Protein AF-A0A9N9MQ86-F1 (afdb_monomer)

Structure (mmCIF, N/CA/C/O backbone):
data_AF-A0A9N9MQ86-F1
#
_entry.id   AF-A0A9N9MQ86-F1
#
loop_
_atom_site.group_PDB
_atom_site.id
_atom_site.type_symbol
_atom_site.label_atom_id
_atom_site.label_alt_id
_atom_site.label_comp_id
_atom_site.label_asym_id
_atom_site.label_entity_id
_atom_site.label_seq_id
_atom_site.pdbx_PDB_ins_code
_atom_site.Cartn_x
_atom_site.Cartn_y
_atom_site.Cartn_z
_atom_site.occupancy
_atom_site.B_iso_or_equiv
_atom_site.auth_seq_id
_atom_site.auth_comp_id
_atom_site.auth_asym_id
_atom_site.auth_atom_id
_atom_site.pdbx_PDB_model_num
ATOM 1 N N . MET A 1 1 ? 66.599 -27.530 22.525 1.00 49.53 1 MET A N 1
ATOM 2 C CA . MET A 1 1 ? 66.714 -26.598 21.376 1.00 49.53 1 MET A CA 1
ATOM 3 C C . MET A 1 1 ? 65.994 -27.065 20.095 1.00 49.53 1 MET A C 1
ATOM 5 O O . MET A 1 1 ? 66.133 -26.404 19.081 1.00 49.53 1 MET A O 1
ATOM 9 N N . HIS A 1 2 ? 65.178 -28.133 20.104 1.00 52.03 2 HIS A N 1
ATOM 10 C CA . HIS A 1 2 ? 64.498 -28.635 18.889 1.00 52.03 2 HIS A CA 1
ATOM 11 C C . HIS A 1 2 ? 63.120 -27.989 18.613 1.00 52.03 2 HIS A C 1
ATOM 13 O O . HIS A 1 2 ? 62.632 -28.023 17.489 1.00 52.03 2 HIS A O 1
ATOM 19 N N . TRP A 1 3 ? 62.501 -27.372 19.628 1.00 48.16 3 TRP A N 1
ATOM 20 C CA . TRP A 1 3 ? 61.142 -26.814 19.546 1.00 48.16 3 TRP A CA 1
ATOM 21 C C . TRP A 1 3 ? 61.058 -25.417 18.910 1.00 48.16 3 TRP A C 1
ATOM 23 O O . TRP A 1 3 ? 60.004 -25.037 18.410 1.00 48.16 3 TRP A O 1
ATOM 33 N N . GLN A 1 4 ? 62.157 -24.657 18.876 1.00 51.38 4 GLN A N 1
ATOM 34 C CA . GLN A 1 4 ? 62.153 -23.287 18.345 1.00 51.38 4 GLN A CA 1
ATOM 35 C C . GLN A 1 4 ? 62.148 -23.251 16.806 1.00 51.38 4 GLN A C 1
ATOM 37 O O . GLN A 1 4 ? 61.531 -22.374 16.204 1.00 51.38 4 GLN A O 1
ATOM 42 N N . TYR A 1 5 ? 62.780 -24.238 16.162 1.00 55.25 5 TYR A N 1
ATOM 43 C CA . TYR A 1 5 ? 62.886 -24.314 14.702 1.00 55.25 5 TYR A CA 1
ATOM 44 C C . TYR A 1 5 ? 61.576 -24.763 14.032 1.00 55.25 5 TYR A C 1
ATOM 46 O O . TYR A 1 5 ? 61.233 -24.246 12.972 1.00 55.25 5 TYR A O 1
ATOM 54 N N . SER A 1 6 ? 60.784 -25.637 14.667 1.00 56.78 6 SER A N 1
ATOM 55 C CA . SER A 1 6 ? 59.502 -26.100 14.103 1.00 56.78 6 SER A CA 1
ATOM 56 C C . SER A 1 6 ? 58.420 -25.014 14.047 1.00 56.78 6 SER A C 1
ATOM 58 O O . SER A 1 6 ? 57.625 -24.995 13.109 1.00 56.78 6 SER A O 1
ATOM 60 N N . CYS A 1 7 ? 58.384 -24.080 15.004 1.00 54.41 7 CYS A N 1
ATOM 61 C CA . CYS A 1 7 ? 57.435 -22.959 14.954 1.00 54.41 7 CYS A CA 1
ATOM 62 C C . CYS A 1 7 ? 57.804 -21.930 13.876 1.00 54.41 7 CYS A C 1
ATOM 64 O O . CYS A 1 7 ? 56.930 -21.471 13.142 1.00 54.41 7 CYS A O 1
ATOM 66 N N . LEU A 1 8 ? 59.093 -21.597 13.736 1.00 55.56 8 LEU A N 1
ATOM 67 C CA . LEU A 1 8 ? 59.549 -20.619 12.742 1.00 55.56 8 LEU A CA 1
ATO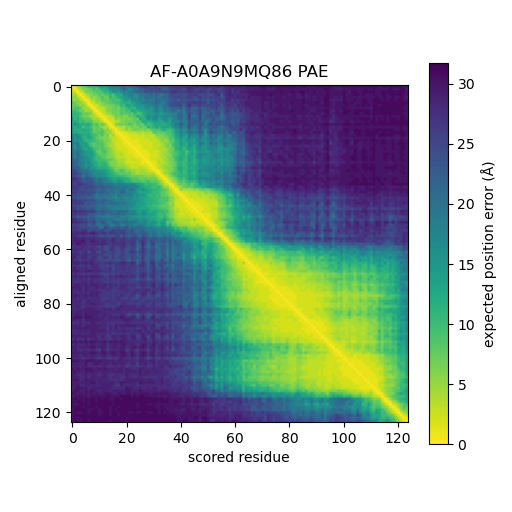M 68 C C . LEU A 1 8 ? 59.335 -21.111 11.301 1.00 55.56 8 LEU A C 1
ATOM 70 O O . LEU A 1 8 ? 58.883 -20.340 10.456 1.00 55.56 8 LEU A O 1
ATOM 74 N N . VAL A 1 9 ? 59.572 -22.399 11.028 1.00 60.03 9 VAL A N 1
ATOM 75 C CA . VAL A 1 9 ? 59.350 -22.990 9.694 1.00 60.03 9 VAL A CA 1
ATOM 76 C C . VAL A 1 9 ? 57.868 -22.959 9.303 1.00 60.03 9 VAL A C 1
ATOM 78 O O . VAL A 1 9 ? 57.550 -22.595 8.172 1.00 60.03 9 VAL A O 1
ATOM 81 N N . ASN A 1 10 ? 56.951 -23.250 10.232 1.00 57.91 10 ASN A N 1
ATOM 82 C CA . ASN A 1 10 ? 55.511 -23.236 9.953 1.00 57.91 10 ASN A CA 1
ATOM 83 C C . ASN A 1 10 ? 54.955 -21.823 9.696 1.00 57.91 10 ASN A C 1
ATOM 85 O O . ASN A 1 10 ? 54.131 -21.654 8.799 1.00 57.91 10 ASN A O 1
ATOM 89 N N . VAL A 1 11 ? 55.427 -20.793 10.411 1.00 60.16 11 VAL A N 1
ATOM 90 C CA . VAL A 1 11 ? 54.991 -19.396 10.189 1.00 60.16 11 VAL A CA 1
ATOM 91 C C . VAL A 1 11 ? 55.505 -18.850 8.852 1.00 60.16 11 VAL A C 1
ATOM 93 O O . VAL A 1 11 ? 54.758 -18.200 8.118 1.00 60.16 11 VAL A O 1
ATOM 96 N N . ILE A 1 12 ? 56.755 -19.157 8.489 1.00 60.25 12 ILE A N 1
ATOM 97 C CA . ILE A 1 12 ? 57.335 -18.763 7.195 1.00 60.25 12 ILE A CA 1
ATOM 98 C C . ILE A 1 12 ? 56.637 -19.505 6.045 1.00 60.25 12 ILE A C 1
ATOM 100 O O . ILE A 1 12 ? 56.316 -18.893 5.027 1.00 60.25 12 ILE A O 1
ATOM 104 N N . PHE A 1 13 ? 56.328 -20.795 6.220 1.00 57.56 13 PHE A N 1
ATOM 105 C CA . PHE A 1 13 ? 55.573 -21.587 5.246 1.00 57.56 13 PHE A CA 1
ATOM 106 C C . PHE A 1 13 ? 54.131 -21.078 5.082 1.00 57.56 13 PHE A C 1
ATOM 108 O O . PHE A 1 13 ? 53.651 -20.948 3.956 1.00 57.56 13 PHE A O 1
ATOM 115 N N . PHE A 1 14 ? 53.450 -20.711 6.172 1.00 57.19 14 PHE A N 1
ATOM 116 C CA . PHE A 1 14 ? 52.109 -20.120 6.131 1.00 57.19 14 PHE A CA 1
ATOM 117 C C . PHE A 1 14 ? 52.105 -18.748 5.432 1.00 57.19 14 PHE A C 1
ATOM 119 O O . PHE A 1 14 ? 51.281 -18.504 4.553 1.00 57.19 14 PHE A O 1
ATOM 126 N N . SER A 1 15 ? 53.089 -17.892 5.726 1.00 60.66 15 SER A N 1
ATOM 127 C CA . SER A 1 15 ? 53.276 -16.585 5.074 1.00 60.66 15 SER A CA 1
ATOM 128 C C . SER A 1 15 ? 53.602 -16.705 3.576 1.00 60.66 15 SER A C 1
ATOM 130 O O . SER A 1 15 ? 53.028 -16.000 2.741 1.00 60.66 15 SER A O 1
ATOM 132 N N . ALA A 1 16 ? 54.462 -17.656 3.196 1.00 64.31 16 ALA A N 1
ATOM 133 C CA . ALA A 1 16 ? 54.815 -17.906 1.800 1.00 64.31 16 ALA A CA 1
ATOM 134 C C . ALA A 1 16 ? 53.631 -18.454 0.984 1.00 64.31 16 ALA A C 1
ATOM 136 O O . ALA A 1 16 ? 53.433 -18.045 -0.162 1.00 64.31 16 ALA A O 1
ATOM 137 N N . ASN A 1 17 ? 52.820 -19.342 1.568 1.00 70.19 17 ASN A N 1
ATOM 138 C CA . ASN A 1 17 ? 51.611 -19.853 0.920 1.00 70.19 17 ASN A CA 1
ATOM 139 C C . ASN A 1 17 ? 50.514 -18.788 0.824 1.00 70.19 17 ASN A C 1
ATOM 141 O O . ASN A 1 17 ? 49.862 -18.693 -0.212 1.00 70.19 17 ASN A O 1
ATOM 145 N N . MET A 1 18 ? 50.369 -17.923 1.831 1.00 72.44 18 MET A N 1
ATOM 146 C CA . MET A 1 18 ? 49.433 -16.796 1.785 1.00 72.44 18 MET A CA 1
ATOM 147 C C . MET A 1 18 ? 49.817 -15.782 0.701 1.00 72.44 18 MET A C 1
ATOM 149 O O . MET A 1 18 ? 48.960 -15.329 -0.052 1.00 72.44 18 MET A O 1
ATOM 153 N N . ARG A 1 19 ? 51.114 -15.489 0.536 1.00 77.06 19 ARG A N 1
ATOM 154 C CA . ARG A 1 19 ? 51.601 -14.640 -0.561 1.00 77.06 19 ARG A CA 1
ATOM 155 C C . ARG A 1 19 ? 51.303 -15.265 -1.928 1.00 77.06 19 ARG A C 1
ATOM 157 O O . ARG A 1 19 ? 50.808 -14.568 -2.807 1.00 77.06 19 ARG A O 1
ATOM 164 N N . LYS A 1 20 ? 51.540 -16.571 -2.105 1.00 78.56 20 LYS A N 1
ATOM 165 C CA . LYS A 1 20 ? 51.189 -17.288 -3.347 1.00 78.56 20 LYS A CA 1
ATOM 166 C C . LYS A 1 20 ? 49.681 -17.280 -3.611 1.00 78.56 20 LYS A C 1
ATOM 168 O O . LYS A 1 20 ? 49.286 -17.068 -4.751 1.00 78.56 20 LYS A O 1
ATOM 173 N N . LEU A 1 21 ? 48.855 -17.437 -2.576 1.00 79.88 21 LEU A N 1
ATOM 174 C CA . LEU A 1 21 ? 47.397 -17.361 -2.683 1.00 79.88 21 LEU A CA 1
ATOM 175 C C . LEU A 1 21 ? 46.945 -15.969 -3.149 1.00 79.88 21 LEU A C 1
ATOM 177 O O . LEU A 1 21 ? 46.149 -15.866 -4.075 1.00 79.88 21 LEU A O 1
ATOM 181 N N . ILE A 1 22 ? 47.505 -14.904 -2.570 1.00 82.19 22 ILE A N 1
ATOM 182 C CA . ILE A 1 22 ? 47.198 -13.520 -2.960 1.00 82.19 22 ILE A CA 1
ATOM 183 C C . ILE A 1 22 ? 47.610 -13.259 -4.415 1.00 82.19 22 ILE A C 1
ATOM 185 O O . ILE A 1 22 ? 46.832 -12.684 -5.171 1.00 82.19 22 ILE A O 1
ATOM 189 N N . PHE A 1 23 ? 48.787 -13.730 -4.842 1.00 81.25 23 PHE A N 1
ATOM 190 C CA . PHE A 1 23 ? 49.215 -13.605 -6.239 1.00 81.25 23 PHE A CA 1
ATOM 191 C C . PHE A 1 23 ? 48.335 -14.416 -7.206 1.00 81.25 23 PHE A C 1
ATOM 193 O O . PHE A 1 23 ? 48.035 -13.932 -8.298 1.00 81.25 23 PHE A O 1
ATOM 200 N N . LEU A 1 24 ? 47.876 -15.609 -6.815 1.00 82.81 24 LEU A N 1
ATOM 201 C CA . LEU A 1 24 ? 46.949 -16.419 -7.616 1.00 82.81 24 LEU A CA 1
ATOM 202 C C . LEU A 1 24 ? 45.567 -15.766 -7.735 1.00 82.81 24 LEU A C 1
ATO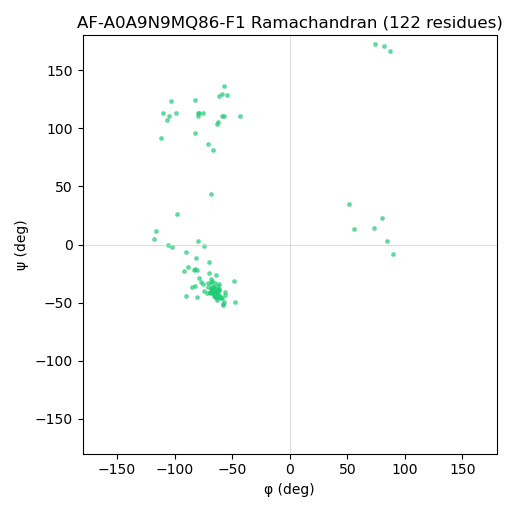M 204 O O . LEU A 1 24 ? 44.998 -15.737 -8.821 1.00 82.81 24 LEU A O 1
ATOM 208 N N . ILE A 1 25 ? 45.053 -15.184 -6.650 1.00 81.25 25 ILE A N 1
ATOM 209 C CA . ILE A 1 25 ? 43.789 -14.436 -6.663 1.00 81.25 25 ILE A CA 1
ATOM 210 C C . ILE A 1 25 ? 43.923 -13.184 -7.539 1.00 81.25 25 ILE A C 1
ATOM 212 O O . ILE A 1 25 ? 43.067 -12.910 -8.371 1.00 81.25 25 ILE A O 1
ATOM 216 N N . PHE A 1 26 ? 45.024 -12.444 -7.409 1.00 80.94 26 PHE A N 1
ATOM 217 C CA . PHE A 1 26 ? 45.247 -11.224 -8.184 1.00 80.94 26 PHE A CA 1
ATOM 218 C C . PHE A 1 26 ? 45.386 -11.507 -9.689 1.00 80.94 26 PHE A C 1
ATOM 220 O O . PHE A 1 26 ? 44.797 -10.810 -10.514 1.00 80.94 26 PHE A O 1
ATOM 227 N N . THR A 1 27 ? 46.107 -12.570 -10.055 1.00 76.69 27 THR A N 1
ATOM 228 C CA . THR A 1 27 ? 46.268 -12.994 -11.457 1.00 76.69 27 THR A CA 1
ATOM 229 C C . THR A 1 27 ? 44.989 -13.592 -12.049 1.00 76.69 27 THR A C 1
ATOM 231 O O . THR A 1 27 ? 44.709 -13.357 -13.227 1.00 76.69 27 THR A O 1
ATOM 234 N N . SER A 1 28 ? 44.160 -14.287 -11.259 1.00 76.19 28 SER A N 1
ATOM 235 C CA . SER A 1 28 ? 42.850 -14.756 -11.734 1.00 76.19 28 SER A CA 1
ATOM 236 C C . SER A 1 28 ? 41.886 -13.591 -11.977 1.00 76.19 28 SER A C 1
ATOM 238 O O . SER A 1 28 ? 41.227 -13.550 -13.011 1.00 76.19 28 SER A O 1
ATOM 240 N N . ILE A 1 29 ? 41.872 -12.577 -11.105 1.00 73.12 29 ILE A N 1
ATOM 241 C CA . ILE A 1 29 ? 41.051 -11.373 -11.292 1.00 73.12 29 ILE A CA 1
ATOM 242 C C . ILE A 1 29 ? 41.487 -10.619 -12.555 1.00 73.12 29 ILE A C 1
ATOM 244 O O . ILE A 1 29 ? 40.646 -10.263 -13.378 1.00 73.12 29 ILE A O 1
ATOM 248 N N . LEU A 1 30 ? 42.792 -10.417 -12.765 1.00 68.12 30 LEU A N 1
ATOM 249 C CA . LEU A 1 30 ? 43.317 -9.743 -13.962 1.00 68.12 30 LEU A CA 1
ATOM 250 C C . LEU A 1 30 ? 42.972 -10.474 -15.268 1.00 68.12 30 LEU A C 1
ATOM 252 O O . LEU A 1 30 ? 42.662 -9.823 -16.261 1.00 68.12 30 LEU A O 1
ATOM 256 N N . THR A 1 31 ? 42.992 -11.809 -15.271 1.00 68.06 31 THR A N 1
ATOM 257 C CA . THR A 1 31 ? 42.651 -12.614 -16.459 1.00 68.06 31 THR A CA 1
ATOM 258 C C . THR A 1 31 ? 41.144 -12.728 -16.700 1.00 68.06 31 THR A C 1
ATOM 260 O O . THR A 1 31 ? 40.718 -12.804 -17.847 1.00 68.06 31 THR A O 1
ATOM 263 N N . LEU A 1 32 ? 40.309 -12.663 -15.660 1.00 62.97 32 LEU A N 1
ATOM 264 C CA . LEU A 1 32 ? 38.850 -12.616 -15.816 1.00 62.97 32 LEU A CA 1
ATOM 265 C C . LEU A 1 32 ? 38.380 -11.309 -16.479 1.00 62.97 32 LEU A C 1
ATOM 267 O O . LEU A 1 32 ? 37.479 -11.347 -17.315 1.00 62.97 32 LEU A O 1
ATOM 271 N N . ASN A 1 33 ? 39.035 -10.183 -16.172 1.00 59.34 33 ASN A N 1
ATOM 272 C CA . ASN A 1 33 ? 38.733 -8.870 -16.761 1.00 59.34 33 ASN A CA 1
ATOM 273 C C . ASN A 1 33 ? 39.123 -8.738 -18.246 1.00 59.34 33 ASN A C 1
ATOM 275 O O . ASN A 1 33 ? 38.703 -7.786 -18.893 1.00 59.34 33 ASN A O 1
ATOM 279 N N . THR A 1 34 ? 39.943 -9.638 -18.804 1.00 60.16 34 THR A N 1
ATOM 280 C CA . THR A 1 34 ? 40.270 -9.616 -20.244 1.00 60.16 34 THR A CA 1
ATOM 281 C C . THR A 1 34 ? 39.321 -10.481 -21.076 1.00 60.16 34 THR A C 1
ATOM 283 O O . THR A 1 34 ? 39.167 -10.238 -22.274 1.00 60.16 34 THR A O 1
ATOM 286 N N . ILE A 1 35 ? 38.670 -11.476 -20.458 1.00 60.50 35 ILE A N 1
ATOM 287 C CA . ILE A 1 35 ? 37.719 -12.390 -21.114 1.00 60.50 35 ILE A CA 1
ATOM 288 C C . ILE A 1 35 ? 36.348 -11.726 -21.247 1.00 60.50 35 ILE A C 1
ATOM 290 O O . ILE A 1 35 ? 35.727 -11.770 -22.312 1.00 60.50 35 ILE A O 1
ATOM 294 N N . THR A 1 36 ? 35.878 -11.073 -20.184 1.00 58.06 36 THR A N 1
ATOM 295 C CA . THR A 1 36 ? 34.755 -10.151 -20.286 1.00 58.06 36 THR A CA 1
ATOM 296 C C . THR A 1 36 ? 35.333 -8.860 -20.845 1.00 58.06 36 THR A C 1
ATOM 298 O O . THR A 1 36 ? 36.150 -8.220 -20.204 1.00 58.06 36 THR A O 1
ATOM 301 N N . LYS A 1 37 ? 34.974 -8.456 -22.065 1.00 61.03 37 LYS A N 1
ATOM 302 C CA . LYS A 1 37 ? 35.357 -7.143 -22.624 1.00 61.03 37 LYS A CA 1
ATOM 303 C C . LYS A 1 37 ? 34.642 -5.994 -21.884 1.00 61.03 37 LYS A C 1
ATOM 305 O O . LYS A 1 37 ? 34.064 -5.113 -22.511 1.00 61.03 37 LYS A O 1
ATOM 310 N N . ALA A 1 38 ? 34.584 -6.068 -20.559 1.00 60.31 38 ALA A N 1
ATOM 311 C CA . ALA A 1 38 ? 34.009 -5.078 -19.685 1.00 60.31 38 ALA A CA 1
ATOM 312 C C . ALA A 1 38 ? 35.044 -3.967 -19.539 1.00 60.31 38 ALA A C 1
ATOM 314 O O . ALA A 1 38 ? 36.131 -4.166 -18.999 1.00 60.31 38 ALA A O 1
ATOM 315 N N . ASP A 1 39 ? 34.713 -2.798 -20.075 1.00 73.50 39 ASP A N 1
ATOM 316 C CA . ASP A 1 39 ? 35.468 -1.578 -19.824 1.00 73.50 39 ASP A CA 1
ATOM 317 C C . ASP A 1 39 ? 35.553 -1.371 -18.29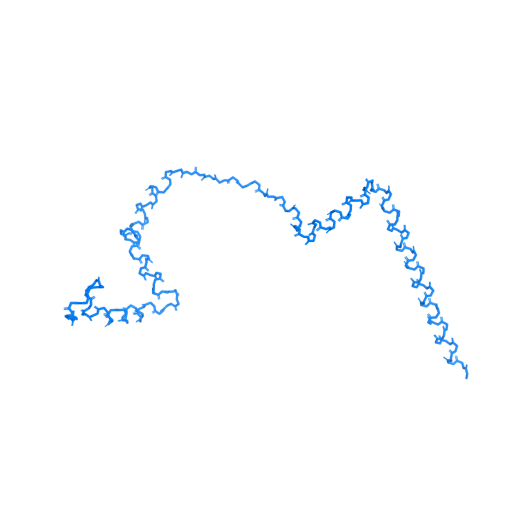6 1.00 73.50 39 ASP A C 1
ATOM 319 O O . ASP A 1 39 ? 34.510 -1.415 -17.632 1.00 73.50 39 ASP A O 1
ATOM 323 N N . PRO A 1 40 ? 36.741 -1.161 -17.700 1.00 70.19 40 PRO A N 1
ATOM 324 C CA . PRO A 1 40 ? 36.887 -0.927 -16.263 1.00 70.19 40 PRO A CA 1
ATOM 325 C C . PRO A 1 40 ? 35.922 0.132 -15.709 1.00 70.19 40 PRO A C 1
ATOM 327 O O . PRO A 1 40 ? 35.463 0.023 -14.571 1.00 70.19 40 PRO A O 1
ATOM 330 N N . LEU A 1 41 ? 35.558 1.125 -16.530 1.00 74.75 41 LEU A N 1
ATOM 331 C CA . LEU A 1 41 ? 34.579 2.148 -16.173 1.00 74.75 41 LEU A CA 1
ATOM 332 C C . LEU A 1 41 ? 33.165 1.576 -15.975 1.00 74.75 41 LEU A C 1
ATOM 334 O O . LEU A 1 41 ? 32.447 2.012 -15.075 1.00 74.75 41 LEU A O 1
ATOM 338 N N . THR A 1 42 ? 32.772 0.585 -16.779 1.00 74.00 42 THR A N 1
ATOM 339 C CA . THR A 1 42 ? 31.474 -0.103 -16.659 1.00 74.00 42 THR A CA 1
ATOM 340 C C . THR A 1 42 ? 31.396 -0.924 -15.382 1.00 74.00 42 THR A C 1
ATOM 342 O O . THR A 1 42 ? 30.394 -0.852 -14.688 1.00 74.00 42 THR A O 1
ATOM 345 N N . LEU A 1 43 ? 32.485 -1.584 -14.980 1.00 77.81 43 LEU A N 1
ATOM 346 C CA . LEU A 1 43 ? 32.518 -2.372 -13.748 1.00 77.81 43 LEU A CA 1
ATOM 347 C C . LEU A 1 43 ? 32.407 -1.488 -12.497 1.00 77.81 43 LEU A C 1
ATOM 349 O O . LEU A 1 43 ? 31.659 -1.807 -11.575 1.00 77.81 43 LEU A O 1
ATOM 353 N N . VAL A 1 44 ? 33.100 -0.344 -12.472 1.00 78.12 44 VAL A N 1
ATOM 354 C CA . VAL A 1 44 ? 32.969 0.632 -11.374 1.00 78.12 44 VAL A CA 1
ATOM 355 C C . VAL A 1 44 ? 31.566 1.232 -11.348 1.00 78.12 44 VAL A C 1
ATOM 357 O O . VAL A 1 44 ? 30.962 1.321 -10.279 1.00 78.12 44 VAL A O 1
ATOM 360 N N . ARG A 1 45 ? 31.031 1.615 -12.512 1.00 77.94 45 ARG A N 1
ATOM 361 C CA . ARG A 1 45 ? 29.666 2.133 -12.626 1.00 77.94 45 ARG A CA 1
ATOM 362 C C . ARG A 1 45 ? 28.648 1.118 -12.118 1.00 77.94 45 ARG A C 1
ATOM 364 O O . ARG A 1 45 ? 27.792 1.499 -11.331 1.00 77.94 45 ARG A O 1
ATOM 371 N N . ASP A 1 46 ? 28.772 -0.142 -12.515 1.00 75.12 46 ASP A N 1
ATOM 372 C CA . ASP A 1 46 ? 27.867 -1.215 -12.120 1.00 75.12 46 ASP A CA 1
ATOM 373 C C . ASP A 1 46 ? 27.953 -1.472 -10.615 1.00 75.12 46 ASP A C 1
ATOM 375 O O . ASP A 1 46 ? 26.927 -1.515 -9.946 1.00 75.12 46 ASP A O 1
ATOM 379 N N . LEU A 1 47 ? 29.158 -1.541 -10.037 1.00 79.81 47 LEU A N 1
ATOM 380 C CA . LEU A 1 47 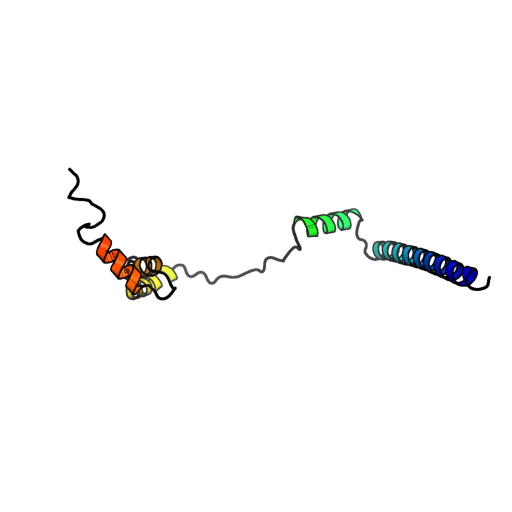? 29.330 -1.683 -8.587 1.00 79.81 47 LEU A CA 1
ATOM 381 C C . LEU A 1 47 ? 28.707 -0.513 -7.820 1.00 79.81 47 LEU A C 1
ATOM 383 O O . LEU A 1 47 ? 27.985 -0.730 -6.848 1.00 79.81 47 LEU A O 1
ATOM 387 N N . VAL A 1 48 ? 28.946 0.725 -8.251 1.00 81.00 48 VAL A N 1
ATOM 388 C CA . VAL A 1 48 ? 28.359 1.913 -7.617 1.00 81.00 48 VAL A CA 1
ATOM 389 C C . VAL A 1 48 ? 26.838 1.913 -7.780 1.00 81.00 48 VAL A C 1
ATOM 391 O O . VAL A 1 48 ? 26.119 2.149 -6.814 1.00 81.00 48 VAL A O 1
ATOM 394 N N . GLN A 1 49 ? 26.332 1.584 -8.967 1.00 75.94 49 GLN A N 1
ATOM 395 C CA . GLN A 1 49 ? 24.904 1.546 -9.265 1.00 75.94 49 GLN A CA 1
ATOM 396 C C . GLN A 1 49 ? 24.185 0.446 -8.476 1.00 75.94 49 GLN A C 1
ATOM 398 O O . GLN A 1 49 ? 23.133 0.715 -7.908 1.00 75.94 49 GLN A O 1
ATOM 403 N N . PHE A 1 50 ? 24.764 -0.749 -8.348 1.00 72.06 50 PHE A N 1
ATOM 404 C CA . PHE A 1 50 ? 24.191 -1.827 -7.541 1.00 72.06 50 PHE A CA 1
ATOM 405 C C . PHE A 1 50 ? 24.142 -1.489 -6.049 1.00 72.06 50 PHE A C 1
ATOM 407 O O . PHE A 1 50 ? 23.209 -1.909 -5.367 1.00 72.06 50 PHE A O 1
ATOM 414 N N . ASN A 1 51 ? 25.117 -0.726 -5.543 1.00 76.50 51 ASN A N 1
ATOM 415 C CA . ASN A 1 51 ? 25.158 -0.327 -4.135 1.00 76.50 51 ASN A CA 1
ATOM 416 C C . ASN A 1 51 ? 24.277 0.897 -3.831 1.00 76.50 51 ASN A C 1
ATOM 418 O O . ASN A 1 51 ? 23.679 0.953 -2.762 1.00 76.50 51 ASN A O 1
ATOM 422 N N . ILE A 1 52 ? 24.180 1.868 -4.746 1.00 76.88 52 ILE A N 1
ATOM 423 C CA . ILE A 1 52 ? 23.419 3.113 -4.531 1.00 76.88 52 ILE A CA 1
ATOM 424 C C . ILE A 1 52 ? 21.964 2.983 -4.993 1.00 76.88 52 ILE A C 1
ATOM 426 O O . ILE A 1 52 ? 21.056 3.430 -4.299 1.00 76.88 52 ILE A O 1
ATOM 430 N N . ALA A 1 53 ? 21.730 2.399 -6.168 1.00 69.19 53 ALA A N 1
ATOM 431 C CA . ALA A 1 53 ? 20.410 2.318 -6.797 1.00 69.19 53 ALA A CA 1
ATOM 432 C C . ALA A 1 53 ? 19.746 0.937 -6.640 1.00 69.19 53 ALA A C 1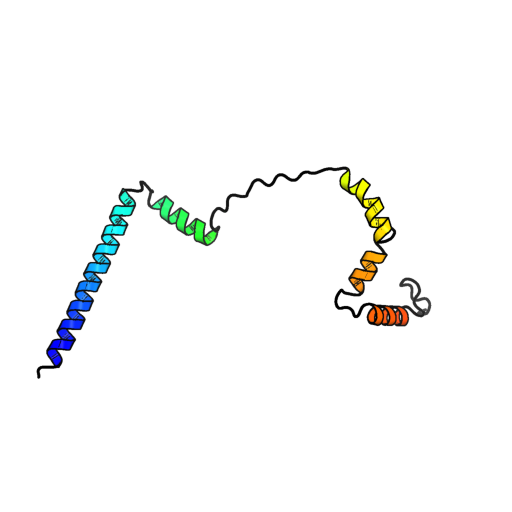
ATOM 434 O O . ALA A 1 53 ? 18.6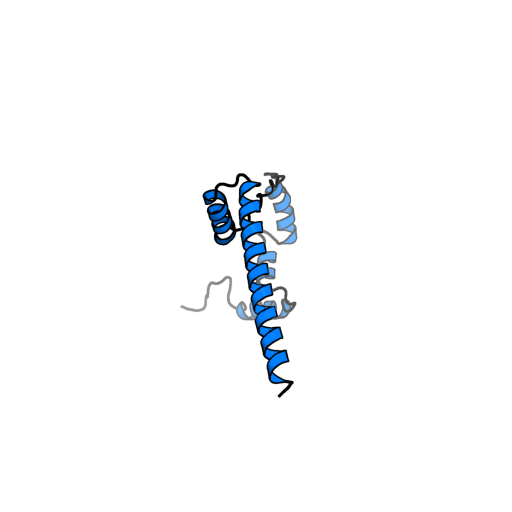12 0.750 -7.080 1.00 69.19 53 ALA A O 1
ATOM 435 N N . GLY A 1 54 ? 20.433 -0.019 -6.003 1.00 65.06 54 GLY A N 1
ATOM 436 C CA . GLY A 1 54 ? 19.990 -1.405 -5.897 1.00 65.06 54 GLY A CA 1
ATOM 437 C C . GLY A 1 54 ? 20.143 -2.176 -7.211 1.00 65.06 54 GLY A C 1
ATOM 438 O O . GLY A 1 54 ? 20.487 -1.630 -8.261 1.00 65.06 54 GLY A O 1
ATOM 439 N N . HIS A 1 55 ? 19.898 -3.487 -7.162 1.00 64.81 55 HIS A N 1
ATOM 440 C CA . HIS A 1 55 ? 19.798 -4.294 -8.379 1.00 64.81 55 HIS A CA 1
ATOM 441 C C . HIS A 1 55 ? 18.693 -3.705 -9.269 1.00 64.81 55 HIS A C 1
ATOM 443 O O . HIS A 1 55 ? 17.638 -3.375 -8.723 1.00 64.81 55 HIS A O 1
ATOM 449 N N . PRO A 1 56 ? 18.883 -3.563 -10.598 1.00 66.50 56 PRO A N 1
ATOM 450 C CA . PRO A 1 56 ? 17.821 -3.168 -11.504 1.00 66.50 56 PRO A CA 1
ATOM 451 C C . PRO A 1 56 ? 16.808 -4.314 -11.528 1.00 66.50 56 PRO A C 1
ATOM 453 O O . PRO A 1 56 ? 16.830 -5.194 -12.385 1.00 66.50 56 PRO A O 1
ATOM 456 N N . VAL A 1 57 ? 15.941 -4.340 -10.519 1.00 66.81 57 VAL A N 1
ATOM 457 C CA . VAL A 1 57 ? 14.762 -5.183 -10.477 1.00 66.81 57 VAL A CA 1
ATOM 458 C C . VAL A 1 57 ? 13.921 -4.686 -11.637 1.00 66.81 57 VAL A C 1
ATOM 460 O O . VAL A 1 57 ? 13.351 -3.598 -11.594 1.00 66.81 57 VAL A O 1
ATOM 463 N N . LEU A 1 58 ? 13.938 -5.464 -12.720 1.00 65.56 58 LEU A N 1
ATOM 464 C CA . LEU A 1 58 ? 13.021 -5.339 -13.841 1.00 65.56 58 LEU A CA 1
ATOM 465 C C . LEU A 1 58 ? 11.628 -5.122 -13.257 1.00 65.56 58 LEU A C 1
ATOM 467 O O . LEU A 1 58 ? 11.070 -6.019 -12.620 1.00 65.56 58 LEU A O 1
ATOM 471 N N . HIS A 1 59 ? 11.094 -3.914 -13.426 1.00 67.75 59 HIS A N 1
ATOM 472 C CA . HIS A 1 59 ? 9.711 -3.635 -13.092 1.00 67.75 59 HIS A CA 1
ATOM 473 C C . HIS A 1 59 ? 8.888 -4.623 -13.916 1.00 67.75 59 HIS A C 1
ATOM 475 O O . HIS A 1 59 ? 8.905 -4.572 -15.147 1.00 67.75 59 HIS A O 1
ATOM 481 N N . LYS A 1 60 ? 8.251 -5.596 -13.257 1.00 73.19 60 LYS A N 1
ATOM 482 C CA . LYS A 1 60 ? 7.374 -6.527 -13.960 1.00 73.19 60 LYS A CA 1
ATOM 483 C C . LYS A 1 60 ? 6.251 -5.698 -14.566 1.00 73.19 60 LYS A C 1
ATOM 485 O O . LYS A 1 60 ? 5.623 -4.913 -13.858 1.00 73.19 60 LYS A O 1
ATOM 490 N N . SER A 1 61 ? 6.008 -5.862 -15.861 1.00 79.06 61 SER A N 1
ATOM 491 C CA . SER A 1 61 ? 4.804 -5.335 -16.490 1.00 79.06 61 SER A CA 1
ATOM 492 C C . SER A 1 61 ? 3.608 -6.017 -15.829 1.00 79.06 61 SER A C 1
ATOM 494 O O . SER A 1 61 ? 3.379 -7.210 -16.031 1.00 79.06 61 SER A O 1
ATOM 496 N N . VAL A 1 62 ? 2.902 -5.284 -14.971 1.00 83.19 62 VAL A N 1
ATOM 497 C CA . VAL A 1 62 ? 1.657 -5.745 -14.358 1.00 83.19 62 VAL A CA 1
ATOM 498 C C . VAL A 1 62 ? 0.518 -5.129 -15.151 1.00 83.19 62 VAL A C 1
ATOM 500 O O . VAL A 1 62 ? 0.338 -3.912 -15.141 1.00 83.19 62 VAL A O 1
ATOM 503 N N . GLU A 1 63 ? -0.239 -5.971 -15.844 1.00 87.31 63 GLU A N 1
ATOM 504 C CA . GLU A 1 63 ? -1.500 -5.568 -16.453 1.00 87.31 63 GLU A CA 1
ATOM 505 C C . GLU A 1 63 ? -2.602 -5.622 -15.394 1.00 87.31 63 GLU A C 1
ATOM 507 O O . GLU A 1 63 ? -2.816 -6.649 -14.747 1.00 87.31 63 GLU A O 1
ATOM 512 N N . TRP A 1 64 ? -3.297 -4.502 -15.207 1.00 84.31 64 TRP A N 1
ATOM 513 C CA . TRP A 1 64 ? -4.465 -4.422 -14.340 1.00 84.31 64 TRP A CA 1
ATOM 514 C C . TRP A 1 64 ? -5.725 -4.408 -15.206 1.00 84.31 64 TRP A C 1
ATOM 516 O O . TRP A 1 64 ? -5.861 -3.509 -16.039 1.00 84.31 64 TRP A O 1
ATOM 526 N N . PRO A 1 65 ? -6.672 -5.343 -15.015 1.00 87.00 65 PRO A N 1
ATOM 527 C CA . PRO A 1 65 ? -7.975 -5.263 -15.662 1.00 87.00 65 PRO A CA 1
ATOM 528 C C . PRO A 1 65 ? -8.778 -4.123 -15.019 1.00 87.00 65 PRO A C 1
ATOM 530 O O . PRO A 1 65 ? -9.509 -4.320 -14.048 1.00 87.00 65 PRO A O 1
ATOM 533 N N . PHE A 1 66 ? -8.585 -2.904 -15.523 1.00 87.00 66 PHE A N 1
ATOM 534 C CA . PHE A 1 66 ? -9.312 -1.723 -15.074 1.00 87.00 66 PHE A CA 1
ATOM 535 C C . PHE A 1 66 ? -10.695 -1.688 -15.728 1.00 87.00 66 PHE A C 1
ATOM 537 O O . PHE A 1 66 ? -10.821 -1.470 -16.930 1.00 87.00 66 PHE A O 1
ATOM 544 N N . ASP A 1 67 ? -11.731 -1.902 -14.922 1.00 92.12 67 ASP A N 1
ATOM 545 C CA . ASP A 1 67 ? -13.124 -1.711 -15.319 1.00 92.12 67 ASP A CA 1
ATOM 546 C C . ASP A 1 67 ? -13.636 -0.411 -14.672 1.00 92.12 67 ASP A C 1
ATOM 548 O O . ASP A 1 67 ? -13.778 -0.372 -13.444 1.00 92.12 67 ASP A O 1
ATOM 552 N N . PRO A 1 68 ? -13.898 0.655 -15.453 1.00 88.75 68 PRO A N 1
ATOM 553 C CA . PRO A 1 68 ? -14.307 1.951 -14.910 1.00 88.75 68 PRO A CA 1
ATOM 554 C C . PRO A 1 68 ? -15.660 1.896 -14.185 1.00 88.75 68 PRO A C 1
ATOM 556 O O . PRO A 1 68 ? -15.897 2.668 -13.257 1.00 88.75 68 PRO A O 1
ATOM 559 N N . ASP A 1 69 ? -16.526 0.948 -14.544 1.00 92.00 69 ASP A N 1
ATOM 560 C CA . ASP A 1 69 ? -17.892 0.853 -14.026 1.00 92.00 69 ASP A CA 1
ATOM 561 C C . ASP A 1 69 ? -17.986 -0.016 -12.763 1.00 92.00 69 ASP A C 1
ATOM 563 O O . ASP A 1 69 ? -19.037 -0.095 -12.112 1.00 92.00 69 ASP A O 1
ATOM 567 N N . VAL A 1 70 ? -16.888 -0.674 -12.376 1.00 92.44 70 VAL A N 1
ATOM 568 C CA . VAL A 1 70 ? -16.860 -1.569 -11.214 1.00 92.44 70 VAL A CA 1
ATOM 569 C C . VAL A 1 70 ? -17.197 -0.839 -9.913 1.00 92.44 70 VAL A C 1
ATOM 571 O O . VAL A 1 70 ? -17.847 -1.418 -9.039 1.00 92.44 70 VAL A O 1
ATOM 574 N N . GLY A 1 71 ? -16.807 0.435 -9.799 1.00 87.19 71 GLY A N 1
ATOM 575 C CA . GLY A 1 71 ? -17.103 1.276 -8.640 1.00 87.19 71 GLY A CA 1
ATOM 576 C C . GLY A 1 71 ? -18.605 1.490 -8.466 1.00 87.19 71 GLY A C 1
ATOM 577 O O . GLY A 1 71 ? -19.142 1.243 -7.387 1.00 87.19 71 GLY A O 1
ATOM 578 N N . THR A 1 72 ? -19.305 1.841 -9.546 1.00 89.94 72 THR A N 1
ATOM 579 C CA . THR A 1 72 ? -20.760 2.056 -9.543 1.00 89.94 72 THR A CA 1
ATOM 580 C C . THR A 1 72 ? -21.509 0.784 -9.157 1.00 89.94 72 THR A C 1
ATOM 582 O O . THR A 1 72 ? -22.388 0.814 -8.296 1.00 89.94 72 THR A O 1
ATOM 585 N N . ARG A 1 73 ? -21.123 -0.368 -9.725 1.00 91.44 73 ARG A N 1
ATOM 586 C CA . ARG A 1 73 ? -21.778 -1.654 -9.426 1.00 91.44 73 ARG A CA 1
ATOM 587 C C . ARG A 1 73 ? -21.543 -2.114 -7.984 1.00 91.44 73 ARG A C 1
ATOM 589 O O . ARG A 1 73 ? -22.463 -2.634 -7.353 1.00 91.44 73 ARG A O 1
ATOM 596 N N . ARG A 1 74 ? -20.331 -1.914 -7.451 1.00 90.19 74 ARG A N 1
ATOM 597 C CA . ARG A 1 74 ? -19.972 -2.298 -6.073 1.00 90.19 74 ARG A CA 1
ATOM 598 C C . ARG A 1 74 ? -20.446 -1.303 -5.022 1.00 90.19 74 ARG A C 1
ATOM 600 O O . ARG A 1 74 ? -20.621 -1.706 -3.879 1.00 90.19 74 ARG A O 1
ATOM 607 N N . SER A 1 75 ? -20.710 -0.052 -5.393 1.00 89.88 75 SER A N 1
ATOM 608 C CA . SER A 1 75 ? -21.228 0.968 -4.474 1.00 89.88 75 SER A CA 1
ATOM 609 C C . SER A 1 75 ? -22.526 0.518 -3.798 1.00 89.88 75 SER A C 1
ATOM 611 O O . SER A 1 75 ? -22.642 0.616 -2.579 1.00 89.88 75 SER A O 1
ATOM 613 N N . ARG A 1 76 ? -23.453 -0.090 -4.554 1.00 91.00 76 ARG A N 1
ATOM 614 C CA . ARG A 1 76 ? -24.688 -0.666 -3.992 1.00 91.00 76 ARG A CA 1
ATOM 615 C C . ARG A 1 76 ? -24.390 -1.727 -2.928 1.00 91.00 76 ARG A C 1
ATOM 617 O O . ARG A 1 76 ? -24.901 -1.645 -1.820 1.00 91.00 76 ARG A O 1
ATOM 624 N N . GLN A 1 77 ? -23.528 -2.693 -3.254 1.00 92.38 77 GLN A N 1
ATOM 625 C CA . GLN A 1 77 ? -23.147 -3.770 -2.330 1.00 92.38 77 GLN A CA 1
ATOM 626 C C . GLN A 1 77 ? -22.450 -3.222 -1.080 1.00 92.38 77 GLN A C 1
ATOM 628 O O . GLN A 1 77 ? -22.683 -3.693 0.029 1.00 92.38 77 GLN A O 1
ATOM 633 N N . TYR A 1 78 ? -21.600 -2.209 -1.253 1.00 91.94 78 TYR A N 1
ATOM 634 C CA . TYR A 1 78 ? -20.903 -1.564 -0.151 1.00 91.94 78 TYR A CA 1
ATOM 635 C C . TYR A 1 78 ? -21.873 -0.859 0.800 1.00 91.94 78 TYR A C 1
ATOM 637 O O . TYR A 1 78 ? -21.730 -1.003 2.011 1.00 91.94 78 TYR A O 1
ATOM 645 N N . GLN A 1 79 ? -22.862 -0.139 0.264 1.00 93.00 79 GLN A N 1
ATOM 646 C CA . GLN A 1 79 ? -23.874 0.556 1.062 1.00 93.00 79 GLN A CA 1
ATOM 647 C C . GLN A 1 79 ? -24.808 -0.415 1.793 1.00 93.00 79 GLN A C 1
ATOM 649 O O . GLN A 1 79 ? -25.142 -0.184 2.950 1.00 93.00 79 GLN A O 1
ATOM 654 N N . GLU A 1 80 ? -25.180 -1.532 1.163 1.00 91.12 80 GLU A N 1
ATOM 655 C CA . GLU A 1 80 ? -25.972 -2.590 1.811 1.00 91.12 80 GLU A CA 1
ATOM 656 C C . GLU A 1 80 ? -25.237 -3.215 3.005 1.00 91.12 80 GLU A C 1
ATOM 658 O O . GLU A 1 80 ? -25.861 -3.547 4.009 1.00 91.12 80 GLU A O 1
ATOM 663 N N . LEU A 1 81 ? -23.909 -3.350 2.917 1.00 92.19 81 LEU A N 1
ATOM 664 C CA . LEU A 1 81 ? -23.091 -3.941 3.979 1.00 92.19 81 LEU A CA 1
ATOM 665 C C . LEU A 1 81 ? -22.689 -2.943 5.073 1.00 92.19 81 LEU A C 1
ATOM 667 O O . LEU A 1 81 ? -22.593 -3.322 6.238 1.00 92.19 81 LEU A O 1
ATOM 671 N N . ASN A 1 82 ? -22.413 -1.689 4.712 1.00 92.94 82 ASN A N 1
ATOM 672 C CA . ASN A 1 82 ? -21.776 -0.710 5.600 1.00 92.94 82 ASN A CA 1
ATOM 673 C C . ASN A 1 82 ? -22.650 0.516 5.899 1.00 92.94 82 ASN A C 1
ATOM 675 O O . ASN A 1 82 ? -22.186 1.439 6.561 1.00 92.94 82 ASN A O 1
ATOM 679 N N . GLY A 1 83 ? -23.897 0.536 5.432 1.00 89.81 83 GLY A N 1
ATOM 680 C CA . GLY A 1 83 ? -24.782 1.690 5.546 1.00 89.81 83 GLY A CA 1
ATOM 681 C C . GLY A 1 83 ? -24.540 2.738 4.459 1.00 89.81 83 GLY A C 1
ATOM 682 O O . GLY A 1 83 ? -23.579 2.676 3.680 1.00 89.81 83 GLY A O 1
ATOM 683 N N . TYR A 1 84 ? -25.435 3.724 4.399 1.00 86.81 84 TYR A N 1
ATOM 684 C CA . TYR A 1 84 ? -25.297 4.853 3.482 1.00 86.81 84 TYR A CA 1
ATOM 685 C C . TYR A 1 84 ? -23.975 5.583 3.761 1.00 86.81 84 TYR A C 1
ATOM 687 O O . TYR A 1 84 ? -23.642 5.862 4.908 1.00 86.81 84 TYR A O 1
ATOM 695 N N . LEU A 1 85 ? -23.177 5.816 2.714 1.00 87.50 85 LEU A N 1
ATOM 696 C CA . LEU A 1 85 ? -21.827 6.402 2.806 1.00 87.50 85 LEU A CA 1
ATOM 697 C C . LEU A 1 85 ? -20.835 5.662 3.736 1.00 87.50 85 LEU A C 1
ATOM 699 O O . LEU A 1 85 ? -19.753 6.179 4.002 1.00 87.50 85 LEU A O 1
ATOM 703 N N . GLY A 1 86 ? -21.135 4.434 4.172 1.00 88.94 86 GLY A N 1
ATOM 704 C CA . GLY A 1 86 ? -20.236 3.640 5.013 1.00 88.94 86 GLY A CA 1
ATOM 705 C C . GLY A 1 86 ? -20.248 3.999 6.501 1.00 88.94 86 GLY A C 1
ATOM 706 O O . GLY A 1 86 ? -19.270 3.699 7.182 1.00 88.94 86 GLY A O 1
ATOM 707 N N . GLU A 1 87 ? -21.318 4.612 7.008 1.00 88.56 87 GLU A N 1
ATOM 708 C CA . GLU A 1 87 ? -21.486 4.976 8.425 1.00 88.56 87 GLU A CA 1
ATOM 709 C C . GLU A 1 87 ? -21.132 3.828 9.391 1.00 88.56 87 GLU A C 1
ATOM 711 O O . GLU A 1 87 ? -20.273 3.986 10.260 1.00 88.56 87 GLU A O 1
ATOM 716 N N . ASN A 1 88 ? -21.669 2.627 9.156 1.00 88.00 88 ASN A N 1
ATOM 717 C CA . ASN A 1 88 ? -21.408 1.463 10.008 1.00 88.00 88 ASN A CA 1
ATOM 718 C C . ASN A 1 88 ? -19.953 0.976 9.888 1.00 88.00 88 ASN A C 1
ATOM 720 O O . ASN A 1 88 ? -19.406 0.402 10.829 1.00 88.00 88 ASN A O 1
ATOM 724 N N . ALA A 1 89 ? -19.306 1.160 8.729 1.00 89.31 89 ALA A N 1
ATOM 725 C CA . ALA A 1 89 ? -17.887 0.825 8.581 1.00 89.31 89 ALA A CA 1
ATOM 726 C C . ALA A 1 89 ? -17.009 1.784 9.384 1.00 89.31 89 ALA A C 1
ATOM 728 O O . ALA A 1 89 ? -16.0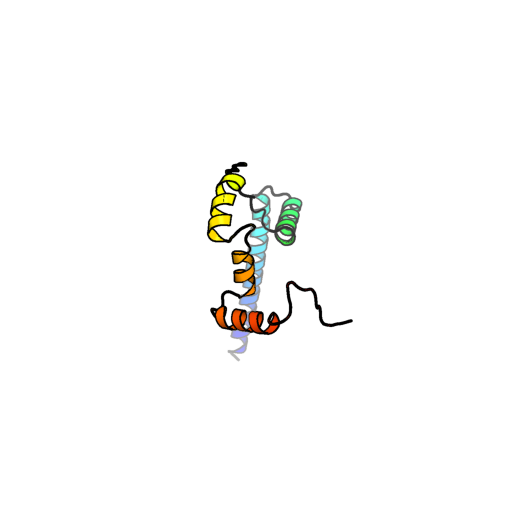63 1.340 10.030 1.00 89.31 89 ALA A O 1
ATOM 729 N N . ILE A 1 90 ? -17.329 3.078 9.359 1.00 86.81 90 ILE A N 1
ATOM 730 C CA . ILE A 1 90 ? -16.604 4.102 10.115 1.00 86.81 90 ILE A CA 1
ATOM 731 C C . ILE A 1 90 ? -16.748 3.845 11.617 1.00 86.81 90 ILE A C 1
ATOM 733 O O . ILE A 1 90 ? -15.739 3.835 12.322 1.00 86.81 90 ILE A O 1
ATOM 737 N N . GLU A 1 91 ? -17.962 3.553 12.092 1.00 85.88 91 GLU A N 1
ATOM 738 C CA . GLU A 1 91 ? -18.208 3.196 13.494 1.00 85.88 91 GLU A CA 1
ATOM 739 C C . GLU A 1 91 ? -17.365 1.979 13.909 1.00 85.88 91 GLU A C 1
ATOM 741 O O . GLU A 1 91 ? -16.611 2.036 14.881 1.00 85.88 91 GLU A O 1
ATOM 746 N N . ARG A 1 92 ? -17.388 0.899 13.116 1.00 86.81 92 ARG A N 1
ATOM 747 C CA . ARG A 1 92 ? -16.595 -0.313 13.386 1.00 86.81 92 ARG A CA 1
ATOM 748 C C . ARG A 1 92 ? -15.089 -0.058 13.383 1.00 86.81 92 ARG A C 1
ATOM 750 O O . ARG A 1 92 ? -14.379 -0.615 14.217 1.00 86.81 92 ARG A O 1
ATOM 757 N N . LEU A 1 93 ? -14.592 0.777 12.469 1.00 87.50 93 LEU A N 1
ATOM 758 C CA . LEU A 1 93 ? -13.183 1.181 12.447 1.00 87.50 93 LEU A CA 1
ATOM 759 C C . LEU A 1 93 ? -12.805 1.961 13.714 1.00 87.50 93 LEU A C 1
ATOM 761 O O . LEU A 1 93 ? -11.722 1.746 14.254 1.00 87.50 93 LEU A O 1
ATOM 765 N N . GLY A 1 94 ? -13.700 2.820 14.211 1.00 85.31 94 GLY A N 1
ATOM 766 C CA . GLY A 1 94 ? -13.502 3.583 15.446 1.00 85.31 94 GLY A CA 1
ATOM 767 C C . GLY A 1 94 ? -13.546 2.739 16.725 1.00 85.31 94 GLY A C 1
ATOM 768 O O . GLY A 1 94 ? -12.944 3.120 17.729 1.00 85.31 94 GLY A O 1
ATOM 769 N N . LEU A 1 95 ? -14.221 1.587 16.702 1.00 89.44 95 LEU A N 1
ATOM 770 C CA . LEU A 1 95 ? -14.322 0.673 17.846 1.00 89.44 95 LEU A CA 1
ATOM 771 C C . LEU A 1 95 ? -13.119 -0.274 17.988 1.00 89.44 95 LEU A C 1
ATOM 773 O O . LEU A 1 95 ? -12.846 -0.732 19.095 1.00 89.44 95 LEU A O 1
ATOM 777 N N . GLY A 1 96 ? -12.356 -0.520 16.919 1.00 84.31 96 GLY A N 1
ATOM 778 C CA . GLY A 1 96 ? -11.172 -1.390 16.925 1.00 84.31 96 GLY A CA 1
ATOM 779 C C . GLY A 1 96 ? -11.467 -2.882 16.686 1.00 84.31 96 GLY A C 1
ATOM 780 O O . GLY A 1 96 ? -12.611 -3.324 16.699 1.00 84.31 96 GLY A O 1
ATOM 781 N N . ILE A 1 97 ? -10.413 -3.663 16.406 1.00 83.88 97 ILE A N 1
ATOM 782 C CA . ILE A 1 97 ? -10.489 -5.080 15.959 1.00 83.88 97 ILE A CA 1
ATOM 783 C C . ILE A 1 97 ? -10.097 -6.065 17.085 1.00 83.88 97 ILE A C 1
ATOM 785 O O . ILE A 1 97 ? -10.119 -7.279 16.921 1.00 83.88 97 ILE A O 1
ATOM 789 N N . ASP A 1 98 ? -9.749 -5.554 18.261 1.00 88.56 98 ASP A N 1
ATOM 790 C CA . ASP A 1 98 ? -9.245 -6.307 19.415 1.00 88.56 98 ASP A CA 1
ATOM 791 C C . ASP A 1 98 ? -10.329 -7.018 20.246 1.00 88.56 98 ASP A C 1
ATOM 793 O O . ASP A 1 98 ? -10.008 -7.656 21.245 1.00 88.56 98 ASP A O 1
ATOM 797 N N . GLY A 1 99 ? -11.598 -6.948 19.829 1.00 87.69 99 GLY A N 1
ATOM 798 C CA . GLY A 1 99 ? -12.720 -7.648 20.468 1.00 87.69 99 GLY A CA 1
ATOM 799 C C . GLY A 1 99 ? -13.344 -6.925 21.667 1.00 87.69 99 GLY A C 1
ATOM 800 O O . GLY A 1 99 ? -14.274 -7.456 22.266 1.00 87.69 99 GLY A O 1
ATOM 801 N N . TYR A 1 100 ? -12.877 -5.715 21.989 1.00 89.19 100 TYR A N 1
ATOM 802 C CA . TYR A 1 100 ? -13.431 -4.844 23.041 1.00 89.19 100 TYR A CA 1
ATOM 803 C C . TYR A 1 100 ? -14.391 -3.778 22.479 1.00 89.19 100 TYR A C 1
ATOM 805 O O . TYR A 1 100 ? -14.564 -2.695 23.042 1.00 89.19 100 TYR A O 1
ATOM 813 N N . ASP A 1 101 ? -15.011 -4.072 21.339 1.00 89.81 101 ASP A N 1
ATOM 814 C CA . ASP A 1 101 ? -15.903 -3.173 20.608 1.00 89.81 101 ASP A CA 1
ATOM 815 C C . ASP A 1 101 ? -17.123 -2.760 21.446 1.00 89.81 101 ASP A C 1
ATOM 817 O O . ASP A 1 101 ? -17.447 -1.577 21.527 1.00 89.81 101 ASP A O 1
ATOM 821 N N . ARG A 1 102 ? -17.759 -3.707 22.144 1.00 88.31 102 ARG A N 1
ATOM 822 C CA . ARG A 1 102 ? -18.944 -3.437 22.976 1.00 88.31 102 ARG A CA 1
ATOM 823 C C . ARG A 1 102 ? -18.652 -2.491 24.134 1.00 88.31 102 ARG A C 1
ATOM 825 O O . ARG A 1 102 ? -19.413 -1.557 24.364 1.00 88.31 102 ARG A O 1
ATOM 832 N N . GLU A 1 103 ? -17.540 -2.702 24.832 1.00 90.38 103 GLU A N 1
ATOM 833 C CA . GLU A 1 103 ? -17.139 -1.863 25.965 1.00 90.38 103 GLU A CA 1
ATOM 834 C C . GLU A 1 103 ? -16.851 -0.426 25.510 1.00 90.38 103 GLU A C 1
ATOM 836 O O . GLU A 1 103 ? -17.289 0.536 26.144 1.00 90.38 103 GLU A O 1
ATOM 841 N N . ARG A 1 104 ? -16.167 -0.266 24.369 1.00 89.38 104 ARG A N 1
ATOM 842 C CA . ARG A 1 104 ? -15.892 1.048 23.769 1.00 89.38 104 ARG A CA 1
ATOM 843 C C . ARG A 1 104 ? -17.154 1.734 23.267 1.00 89.38 104 ARG A C 1
ATOM 845 O O . ARG A 1 104 ? -17.274 2.947 23.436 1.00 89.38 104 ARG A O 1
ATOM 852 N N . LEU A 1 105 ? -18.092 0.976 22.704 1.00 89.50 105 LEU A N 1
ATOM 853 C CA . LEU A 1 105 ? -19.389 1.489 22.272 1.00 89.50 105 LEU A CA 1
ATOM 854 C C . LEU A 1 105 ? -20.219 1.967 23.470 1.00 89.50 105 LEU A C 1
ATOM 856 O O . LEU A 1 105 ? -20.811 3.040 23.425 1.00 89.50 105 LEU A O 1
ATOM 860 N N . GLU A 1 106 ? -20.235 1.220 24.575 1.00 90.69 106 GLU A N 1
ATOM 861 C CA . GLU A 1 106 ? -20.898 1.651 25.811 1.00 90.69 106 GLU A CA 1
ATOM 862 C C . GLU A 1 106 ? -20.255 2.911 26.401 1.00 90.69 106 GLU A C 1
ATOM 864 O O . GLU A 1 106 ? -20.959 3.810 26.863 1.00 90.69 106 GLU A O 1
AT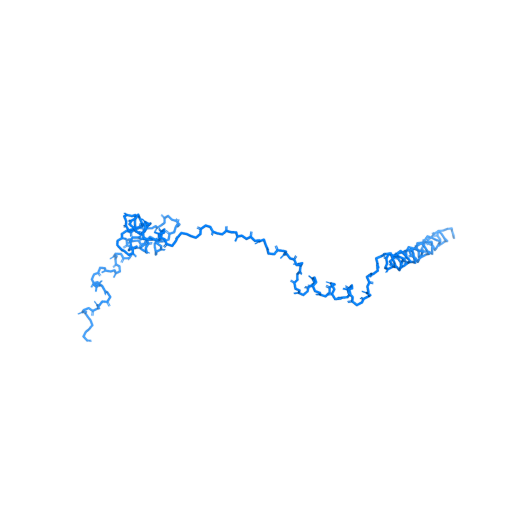OM 869 N N . GLN A 1 107 ? -18.925 3.012 26.361 1.00 89.31 107 GLN A N 1
ATOM 870 C CA . GLN A 1 107 ? -18.214 4.222 26.772 1.00 89.31 107 GLN A CA 1
ATOM 871 C C . GLN A 1 107 ? -18.526 5.411 25.858 1.00 89.31 107 GLN A C 1
ATOM 873 O O . GLN A 1 107 ? -18.701 6.513 26.368 1.00 89.31 107 GLN A O 1
ATOM 878 N N . GLN A 1 108 ? -18.604 5.206 24.539 1.00 86.12 108 GLN A N 1
ATOM 879 C CA . GLN A 1 108 ? -19.037 6.225 23.573 1.00 86.12 108 GLN A CA 1
ATOM 880 C C . GLN A 1 108 ? -20.444 6.714 23.911 1.00 86.12 108 GLN A C 1
ATOM 882 O O . GLN A 1 108 ? -20.622 7.895 24.176 1.00 86.12 108 GLN A O 1
ATOM 887 N N . ARG A 1 109 ? -21.402 5.795 24.077 1.00 86.44 109 ARG A N 1
ATOM 888 C CA . ARG A 1 109 ? -22.784 6.127 24.451 1.00 86.44 109 ARG A CA 1
ATOM 889 C C . ARG A 1 109 ? -22.882 6.920 25.749 1.00 86.44 109 ARG A C 1
ATOM 891 O O . ARG A 1 109 ? -23.668 7.849 25.815 1.00 86.44 109 ARG A O 1
ATOM 898 N N . LYS A 1 110 ? -22.086 6.583 26.770 1.00 88.94 110 LYS A N 1
ATOM 899 C CA . LYS A 1 110 ? -22.047 7.340 28.036 1.00 88.94 110 LYS A CA 1
ATOM 900 C C . LYS A 1 110 ? -21.465 8.744 27.881 1.00 88.94 110 LYS A C 1
ATOM 902 O O . LYS A 1 110 ? -21.834 9.620 28.651 1.00 88.94 110 LYS A O 1
ATOM 907 N N . ARG A 1 111 ? -20.531 8.952 26.946 1.00 81.62 111 ARG A N 1
ATOM 908 C CA . ARG A 1 111 ? -20.003 10.291 26.638 1.00 81.62 111 ARG A CA 1
ATOM 909 C C . ARG A 1 111 ? -21.012 11.113 25.850 1.00 81.62 111 ARG A C 1
ATOM 911 O O . ARG A 1 111 ? -21.165 12.297 26.118 1.00 81.62 111 ARG A O 1
ATOM 918 N N . ASP A 1 112 ? -21.691 10.467 24.914 1.00 76.62 112 ASP A N 1
ATOM 919 C CA . ASP A 1 112 ? -22.639 11.117 24.014 1.00 76.62 112 ASP A CA 1
ATOM 920 C C . ASP A 1 112 ? -24.016 11.318 24.679 1.00 76.62 112 ASP A C 1
ATOM 922 O O . ASP A 1 112 ? -24.846 12.075 24.177 1.00 76.62 112 ASP A O 1
ATOM 926 N N . ASP A 1 113 ? -24.258 10.693 25.838 1.00 80.31 113 ASP A N 1
ATOM 927 C CA . ASP A 1 113 ? -25.437 10.924 26.675 1.00 80.31 113 ASP A CA 1
ATOM 928 C C . ASP A 1 113 ? -25.500 12.406 27.084 1.00 80.31 113 ASP A C 1
ATOM 930 O O . ASP A 1 113 ? -24.647 12.914 27.813 1.00 80.31 113 ASP A O 1
ATOM 934 N N . GLY A 1 114 ? -26.486 13.124 26.541 1.00 72.75 114 GLY A N 1
ATOM 935 C CA . GLY A 1 114 ? -26.650 14.572 26.706 1.00 72.75 114 GLY A CA 1
ATOM 936 C C . GLY A 1 114 ? -25.951 15.458 25.661 1.00 72.75 114 GLY A C 1
ATOM 937 O O . GLY A 1 114 ? -26.238 16.653 25.624 1.00 72.75 114 GLY A O 1
ATOM 938 N N . HIS A 1 115 ? -25.119 14.904 24.770 1.00 66.38 115 HIS A N 1
ATOM 939 C CA . HIS A 1 115 ? -24.401 15.650 23.726 1.00 66.38 115 HIS A CA 1
ATOM 940 C C . HIS A 1 115 ? -24.941 15.278 22.335 1.00 66.38 115 HIS A C 1
ATOM 942 O O . HIS A 1 115 ? -24.502 14.330 21.689 1.00 66.38 115 HIS A O 1
ATOM 948 N N . LEU A 1 116 ? -25.925 16.030 21.844 1.00 60.28 116 LEU A N 1
ATOM 949 C CA . LEU A 1 116 ? -26.511 15.808 20.518 1.00 60.28 116 LEU A CA 1
ATOM 950 C C . LEU A 1 116 ? -25.564 16.318 19.414 1.00 60.28 116 LEU A C 1
ATOM 952 O O . LEU A 1 116 ? -25.378 17.522 19.266 1.00 60.28 116 LEU A O 1
ATOM 956 N N . ASN A 1 117 ? -25.018 15.417 18.590 1.00 56.31 117 ASN A N 1
ATOM 957 C CA . ASN A 1 117 ? -24.342 15.730 17.316 1.00 56.31 117 ASN A CA 1
ATOM 958 C C . ASN A 1 117 ? -23.237 16.812 17.381 1.00 56.31 117 ASN A C 1
ATOM 960 O O . ASN A 1 117 ? -23.066 17.582 16.436 1.00 56.31 117 ASN A O 1
ATOM 964 N N . GLY A 1 118 ? -22.475 16.883 18.477 1.00 56.56 118 GLY A N 1
ATOM 965 C CA . GLY A 1 118 ? -21.340 17.810 18.593 1.00 56.56 118 GLY A CA 1
ATOM 966 C C . GLY A 1 118 ? -21.713 19.287 18.774 1.00 56.56 118 GLY A C 1
ATOM 967 O O . GLY A 1 118 ? -20.845 20.146 18.632 1.00 56.56 118 GLY A O 1
ATOM 968 N N . ILE A 1 119 ? -22.972 19.590 19.100 1.00 58.31 119 ILE A N 1
ATOM 969 C CA . ILE A 1 119 ? -23.416 20.920 19.526 1.00 58.31 119 ILE A CA 1
ATOM 970 C C . ILE A 1 119 ? -23.773 20.859 21.008 1.00 58.31 119 ILE A C 1
ATOM 972 O O . ILE A 1 119 ? -24.698 20.165 21.425 1.00 58.31 119 ILE A O 1
ATOM 976 N N . ASP A 1 120 ? -22.971 21.556 2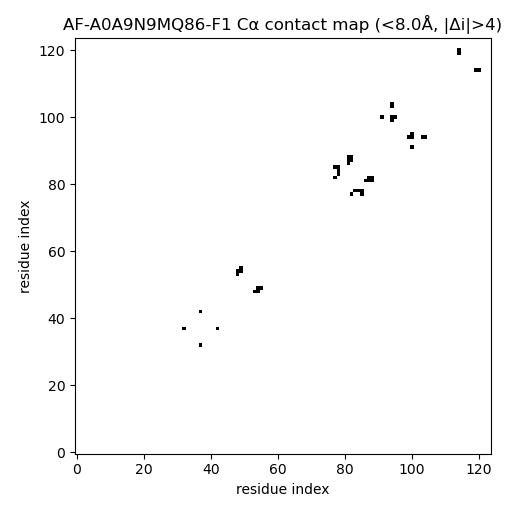1.805 1.00 59.88 120 ASP A N 1
ATOM 977 C CA . ASP A 1 120 ? -23.106 21.635 23.252 1.00 59.88 120 ASP A CA 1
ATOM 978 C C . ASP A 1 120 ? -24.170 22.694 23.583 1.00 59.88 120 ASP A C 1
ATOM 980 O O . ASP A 1 120 ? -23.909 23.892 23.562 1.00 59.88 120 ASP A O 1
ATOM 984 N N . TYR A 1 121 ? -25.420 22.276 23.796 1.00 55.47 121 TYR A N 1
ATOM 985 C CA . TYR A 1 121 ? -26.543 23.200 24.038 1.00 55.47 121 TYR A CA 1
ATOM 986 C C . TYR A 1 121 ? -26.534 23.822 25.447 1.00 55.47 121 TYR A C 1
ATOM 988 O O . TYR A 1 121 ? -27.435 24.594 25.776 1.00 55.47 121 TYR A O 1
ATOM 996 N N . LEU A 1 122 ? -25.568 23.463 26.302 1.00 55.88 122 LEU A N 1
ATOM 997 C CA . LEU A 1 122 ? -25.540 23.824 27.725 1.00 55.88 122 LEU A CA 1
ATOM 998 C C . LEU A 1 122 ? -24.364 24.721 28.134 1.00 55.88 122 LEU A C 1
ATOM 1000 O O . LEU A 1 122 ? -24.181 24.977 29.325 1.00 55.88 122 LEU A O 1
ATOM 1004 N N . THR A 1 123 ? -23.626 25.278 27.177 1.00 54.91 123 THR A N 1
ATOM 1005 C CA . THR A 1 123 ? -22.727 26.410 27.421 1.00 54.91 123 THR A CA 1
ATOM 1006 C C . THR A 1 123 ? -23.331 27.690 26.818 1.00 54.91 123 THR A C 1
ATOM 1008 O O . THR A 1 123 ? -23.403 27.795 25.594 1.00 54.91 123 THR A O 1
ATOM 1011 N N . PRO A 1 124 ? -23.842 28.644 27.632 1.00 55.81 124 PRO A N 1
ATOM 1012 C CA . PRO A 1 124 ? -24.165 29.988 27.145 1.00 55.81 124 PRO A CA 1
ATOM 1013 C C . PRO A 1 124 ? -22.916 30.761 26.703 1.00 55.81 124 PRO A C 1
ATOM 1015 O O . PRO A 1 124 ? -21.825 30.510 27.268 1.00 55.81 124 PRO A O 1
#

Solvent-accessible surface area (backbone atoms only — not comparable to full-atom values): 7611 Å² total; per-residue (Å²): 132,73,71,66,58,59,55,53,53,50,54,53,50,51,52,53,50,50,52,51,50,51,52,52,53,53,53,51,53,58,55,51,53,66,73,45,86,61,52,71,68,56,55,51,49,48,54,51,40,43,71,74,71,39,71,87,70,75,78,73,89,77,88,74,92,81,60,88,61,53,59,68,65,44,47,58,59,48,30,76,74,17,34,75,96,33,54,56,46,54,52,49,63,74,42,48,89,86,77,55,33,67,64,47,48,53,52,48,51,63,65,45,61,92,43,62,91,89,50,71,89,83,68,134

Mean predicted aligned error: 18.5 Å

Organism: NCBI:txid467358

Secondary structure (DSSP, 8-state):
--HHHHHHHHHHHHHHHHHHHHHHHHHHHHHHHHHS---HHHHHHHHHHHHHS-S------------TTHHHHHHHHHHHHH-GGGHHHHHHHHH-SSS-HHHHHHHHHHHHTT--TT--TT--

Foldseek 3Di:
DPPVVVVVVVVVVVVVVVVVVVVVVVVVVVVVCVVPVQDPVNVVVVVCCCVPVNDPPPPPPDDDPDDPCVCVVCVVVCCVVQNDVNVNVVLVVVQDDPPCSVVVVVVVCVVCVCPPPPDNPPDD

Radius of gyration: 36.97 Å; Cα contacts (8 Å, |Δi|>4): 24; chains: 1; bounding box: 93×59×51 Å

pLDDT: mean 75.77, std 13.04, range [48.16, 93.0]

Sequence (124 aa):
MHWQYSCLVNVIFFSANMRKLIFLIFTSILTLNTITKADPLTLVRDLVQFNIAGHPVLHKSVEWPFDPDVGTRRSRQYQELNGYLGENAIERLGLGIDGYDRERLEQQRKRDDGHLNGIDYLTP